Protein AF-A0A842N4K3-F1 (afdb_monomer_lite)

Foldseek 3Di:
DDDDDDDDQAFDDWDDDPQAIKGADDVQVVCCVQAVAAADDPRSIGGHHLLSQLVCVVPGVHDDDPCVVVVVCVVPVCSVVSNVVVCVQPVVPWRKHAPVRCCVPPVPDDDDPPDGIDTDDDPD

Radius of gyration: 15.09 Å; chains: 1; bounding box: 52×28×33 Å

Secondary structure (DSSP, 8-state):
----------B--EEEETTEEEEESHHHHHHHHHH--SEEETTTEEEE-HHHHHHHHHHH-B---TTHHHHHHTT-TTHHHHHHHHHHHHTTT--EEEHHHHHHH-TT----TT-SEEE-----

Sequence (124 aa):
MSNQSGGGGGIGPCTQHEDGWLLSGPAAQRLFDKSAIGLPQPQNKLLLQSSEVIFCARHRHLEIDENWLVNQLNIFPELLHEAAALEALRVPGEKILLSQNVSEINPKIIFSQASWAVRWARSS

Structure (mmCIF, N/CA/C/O backbone):
data_AF-A0A842N4K3-F1
#
_entry.id   AF-A0A842N4K3-F1
#
loop_
_atom_site.group_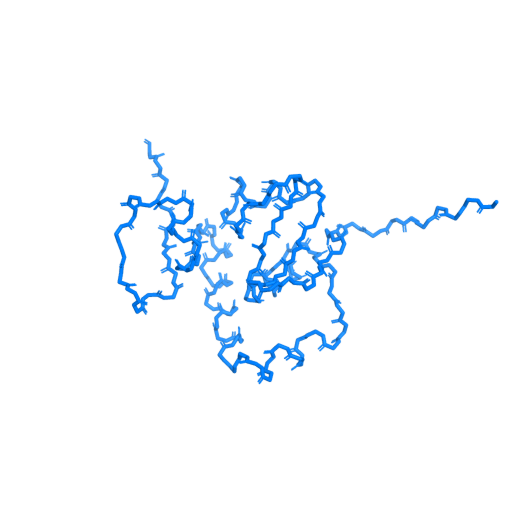PDB
_atom_site.id
_atom_site.type_symbol
_atom_site.label_atom_id
_atom_site.label_alt_id
_atom_site.label_comp_id
_atom_site.label_asym_id
_atom_site.label_entity_id
_atom_site.label_seq_id
_atom_site.pdbx_PDB_ins_code
_atom_site.Cartn_x
_atom_site.Cartn_y
_atom_site.Cartn_z
_atom_site.occupancy
_atom_site.B_iso_or_equiv
_atom_site.auth_seq_id
_atom_site.auth_comp_id
_atom_site.auth_asym_id
_atom_site.auth_atom_id
_atom_site.pdbx_PDB_model_num
ATOM 1 N N . MET A 1 1 ? 37.193 9.683 -6.420 1.00 35.28 1 MET A N 1
ATOM 2 C CA . MET A 1 1 ? 36.209 10.185 -7.400 1.00 35.28 1 MET A CA 1
ATOM 3 C C . MET A 1 1 ? 34.826 9.946 -6.825 1.00 35.28 1 MET A C 1
ATOM 5 O O . MET A 1 1 ? 34.328 8.832 -6.865 1.00 35.28 1 MET A O 1
ATOM 9 N N . SER A 1 2 ? 34.282 10.962 -6.166 1.00 39.16 2 SER A N 1
ATOM 10 C CA . SER A 1 2 ? 32.930 10.994 -5.615 1.00 39.16 2 SER A CA 1
ATOM 11 C C . SER A 1 2 ? 31.961 11.318 -6.745 1.00 39.16 2 SER A C 1
ATOM 13 O O . SER A 1 2 ? 31.996 12.426 -7.274 1.00 39.16 2 SER A O 1
ATOM 15 N N . ASN A 1 3 ? 31.118 10.361 -7.131 1.00 35.59 3 ASN A N 1
ATOM 16 C CA . ASN A 1 3 ? 30.046 10.643 -8.074 1.00 35.59 3 ASN A CA 1
ATOM 17 C C . ASN A 1 3 ? 28.842 11.156 -7.276 1.00 35.59 3 ASN A C 1
ATOM 19 O O . ASN A 1 3 ? 28.147 10.389 -6.616 1.00 35.59 3 ASN A O 1
ATOM 23 N N . GLN A 1 4 ? 28.652 12.474 -7.285 1.00 44.72 4 GLN A N 1
ATOM 24 C CA . GLN A 1 4 ? 27.368 13.079 -6.959 1.00 44.72 4 GLN A CA 1
ATOM 25 C C . GLN A 1 4 ? 26.464 12.894 -8.181 1.00 44.72 4 GLN A C 1
ATOM 27 O O . GLN A 1 4 ? 26.653 13.559 -9.196 1.00 44.72 4 GLN A O 1
ATOM 32 N N . SER A 1 5 ? 25.494 11.990 -8.098 1.00 39.56 5 SER A N 1
ATOM 33 C CA . SER A 1 5 ? 24.357 11.959 -9.019 1.00 39.56 5 SER A CA 1
ATOM 34 C C . SER A 1 5 ? 23.269 12.877 -8.465 1.00 39.56 5 SER A C 1
ATOM 36 O O . SER A 1 5 ? 22.664 12.597 -7.431 1.00 39.56 5 SER A O 1
ATOM 38 N N . GLY A 1 6 ? 23.091 14.022 -9.122 1.00 34.25 6 GLY A N 1
ATOM 39 C CA . GLY A 1 6 ? 22.088 15.021 -8.781 1.00 34.25 6 GLY A CA 1
ATOM 40 C C . GLY A 1 6 ? 20.670 14.653 -9.230 1.00 34.25 6 GLY A C 1
ATOM 41 O O . GLY A 1 6 ? 20.476 14.043 -10.273 1.00 34.25 6 GLY A O 1
ATOM 42 N N . GLY A 1 7 ? 19.694 15.131 -8.453 1.00 40.56 7 GLY A N 1
ATOM 43 C CA . GLY A 1 7 ? 18.567 15.908 -8.976 1.00 40.56 7 GLY A CA 1
ATOM 44 C C . GLY A 1 7 ? 17.464 15.190 -9.756 1.00 40.56 7 GLY A C 1
ATOM 45 O O . GLY A 1 7 ? 17.154 15.610 -10.864 1.00 40.56 7 GLY A O 1
ATOM 46 N N . GLY A 1 8 ? 16.792 14.216 -9.143 1.00 42.59 8 GLY A N 1
ATOM 47 C CA . GLY A 1 8 ? 15.411 13.850 -9.478 1.00 42.59 8 GLY A CA 1
ATOM 48 C C . GLY A 1 8 ? 14.556 13.989 -8.219 1.00 42.59 8 GLY A C 1
ATOM 49 O O . GLY A 1 8 ? 14.861 13.370 -7.209 1.00 42.59 8 GLY A O 1
ATOM 50 N N . GLY A 1 9 ? 13.530 14.844 -8.223 1.00 60.97 9 GLY A N 1
ATOM 51 C CA . GLY A 1 9 ? 12.681 15.132 -7.051 1.00 60.97 9 GLY A CA 1
ATOM 52 C C . GLY A 1 9 ? 11.722 14.000 -6.648 1.00 60.97 9 GLY A C 1
ATOM 53 O O . GLY A 1 9 ? 10.626 14.288 -6.170 1.00 60.97 9 GLY A O 1
ATOM 54 N N . GLY A 1 10 ? 12.094 12.744 -6.903 1.00 70.69 10 GLY A N 1
ATOM 55 C CA . GLY A 1 10 ? 11.312 11.553 -6.590 1.00 70.69 10 GLY A CA 1
ATOM 56 C C . GLY A 1 10 ? 11.484 11.072 -5.149 1.00 70.69 10 GLY A C 1
ATOM 57 O O . GLY A 1 10 ? 12.393 11.492 -4.431 1.00 70.69 10 GLY A O 1
ATOM 58 N N . ILE A 1 11 ? 10.593 10.185 -4.711 1.00 87.69 11 ILE A N 1
ATOM 59 C CA . ILE A 1 11 ? 10.746 9.426 -3.461 1.00 87.69 11 ILE A CA 1
ATOM 60 C C . ILE A 1 11 ? 11.180 7.999 -3.818 1.00 87.69 11 ILE A C 1
ATOM 62 O O . ILE A 1 11 ? 10.678 7.451 -4.790 1.00 87.69 11 ILE A O 1
ATOM 66 N N . GLY A 1 12 ? 12.098 7.379 -3.072 1.00 75.94 12 GLY A N 1
ATOM 67 C CA . GLY A 1 12 ? 12.541 6.011 -3.378 1.00 75.94 12 GLY A CA 1
ATOM 68 C C . GLY A 1 12 ? 14.040 5.765 -3.194 1.00 75.94 12 GLY A C 1
ATOM 69 O O . GLY A 1 12 ? 14.746 6.655 -2.709 1.00 75.94 12 GLY A O 1
ATOM 70 N N . PRO A 1 13 ? 14.523 4.557 -3.548 1.00 75.25 13 PRO A N 1
ATOM 71 C CA . PRO A 1 13 ? 13.798 3.482 -4.247 1.00 75.25 13 PRO A CA 1
ATOM 72 C C . PRO A 1 13 ? 12.857 2.661 -3.344 1.00 75.25 13 PRO A C 1
ATOM 74 O O . PRO A 1 13 ? 12.955 2.697 -2.113 1.00 75.25 13 PRO A O 1
ATOM 77 N N . CYS A 1 14 ? 11.942 1.911 -3.967 1.00 87.81 14 CYS A N 1
ATOM 78 C CA . CYS A 1 14 ? 11.123 0.894 -3.307 1.00 87.81 14 CYS A CA 1
ATOM 79 C C . CYS A 1 14 ? 11.678 -0.499 -3.618 1.00 87.81 14 CYS A C 1
ATOM 81 O O . CYS A 1 14 ? 11.951 -0.801 -4.776 1.00 87.81 14 CYS A O 1
ATOM 83 N N . THR A 1 15 ? 11.839 -1.355 -2.611 1.00 91.25 15 THR A N 1
ATOM 84 C CA . THR A 1 15 ? 12.388 -2.709 -2.792 1.00 91.25 15 THR A CA 1
ATOM 85 C C . THR A 1 15 ? 11.374 -3.769 -2.402 1.00 91.25 15 THR A C 1
ATOM 87 O O . THR A 1 15 ? 10.602 -3.563 -1.467 1.00 91.25 15 THR A O 1
ATOM 90 N N . GLN A 1 16 ? 11.400 -4.922 -3.069 1.00 91.75 16 GLN A N 1
ATOM 91 C CA . GLN A 1 16 ? 10.519 -6.037 -2.729 1.00 91.75 16 GLN A CA 1
ATOM 92 C C . GLN A 1 16 ? 10.728 -6.500 -1.273 1.00 91.75 16 GLN A C 1
ATOM 94 O O . GLN A 1 16 ? 11.858 -6.583 -0.789 1.00 91.75 16 GLN A O 1
ATOM 99 N N . HIS A 1 17 ? 9.623 -6.790 -0.592 1.00 93.19 17 HIS A N 1
ATOM 100 C CA . HIS A 1 17 ? 9.524 -7.346 0.756 1.00 93.19 17 HIS A CA 1
ATOM 101 C C . HIS A 1 17 ? 8.562 -8.546 0.731 1.00 93.19 17 HIS A C 1
ATOM 103 O O . HIS A 1 17 ? 7.780 -8.678 -0.210 1.00 93.19 17 HIS A O 1
ATOM 109 N N . GLU A 1 18 ? 8.599 -9.410 1.748 1.00 89.88 18 GLU A N 1
ATOM 110 C CA . GLU A 1 18 ? 7.699 -10.576 1.845 1.00 89.88 18 GLU A CA 1
ATOM 111 C C . GLU A 1 18 ? 6.215 -10.180 1.748 1.00 89.88 18 GLU A C 1
ATOM 113 O O . GLU A 1 18 ? 5.470 -10.765 0.968 1.00 89.88 18 GLU A O 1
ATOM 118 N N . ASP A 1 19 ? 5.836 -9.104 2.440 1.00 91.44 19 ASP A N 1
ATOM 119 C CA . ASP A 1 19 ? 4.452 -8.616 2.527 1.00 91.44 19 ASP A CA 1
ATOM 120 C C . ASP A 1 19 ? 4.134 -7.416 1.610 1.00 91.44 19 ASP A C 1
ATOM 122 O O . ASP A 1 19 ? 3.121 -6.734 1.796 1.00 91.44 19 ASP A O 1
ATOM 126 N N . GLY A 1 20 ? 5.010 -7.080 0.654 1.00 93.69 20 GLY A N 1
ATOM 127 C CA . GLY A 1 20 ? 4.785 -5.955 -0.262 1.00 93.69 20 GLY A CA 1
ATOM 128 C C . GLY A 1 20 ? 6.059 -5.239 -0.703 1.00 93.69 20 GLY A C 1
ATOM 129 O O . GLY A 1 20 ? 7.031 -5.863 -1.118 1.00 93.69 20 GLY A O 1
ATOM 130 N N . TRP A 1 21 ? 6.046 -3.907 -0.646 1.00 95.56 21 TRP A N 1
ATOM 131 C CA . TRP A 1 21 ? 7.101 -3.055 -1.197 1.00 95.56 21 TRP A CA 1
ATOM 132 C C . TRP A 1 21 ? 7.596 -2.042 -0.172 1.00 95.56 21 TRP A C 1
ATOM 134 O O . TRP A 1 21 ? 6.846 -1.199 0.311 1.00 95.56 21 TRP A O 1
ATOM 144 N N . LEU A 1 22 ? 8.873 -2.119 0.183 1.00 95.50 22 LEU A N 1
ATOM 145 C CA . LEU A 1 22 ? 9.460 -1.325 1.251 1.00 95.50 22 LEU A CA 1
ATOM 146 C C . LEU A 1 22 ? 10.051 -0.028 0.696 1.00 95.50 22 LEU A C 1
ATOM 148 O O . LEU A 1 22 ? 11.076 -0.031 0.014 1.00 95.50 22 LEU A O 1
ATOM 152 N N . LEU A 1 23 ? 9.419 1.096 1.017 1.00 94.56 23 LEU A N 1
ATOM 153 C CA . LEU A 1 23 ? 9.951 2.431 0.774 1.00 94.56 23 LEU A CA 1
ATOM 154 C C . LEU A 1 23 ? 10.815 2.857 1.961 1.00 94.56 23 LEU A C 1
ATOM 156 O O . LEU A 1 23 ? 10.345 2.879 3.098 1.00 94.56 23 LEU A O 1
ATOM 160 N N . SER A 1 24 ? 12.058 3.248 1.693 1.00 90.25 24 SER A N 1
ATOM 161 C CA . SER A 1 24 ? 12.966 3.787 2.710 1.00 90.25 24 SER A CA 1
ATOM 162 C C . SER A 1 24 ? 13.132 5.300 2.572 1.00 90.25 24 SER A C 1
ATOM 164 O O . SER A 1 24 ? 13.113 5.844 1.470 1.00 90.25 24 SER A O 1
ATOM 166 N N . GLY A 1 25 ? 13.357 5.980 3.697 1.00 87.94 25 GLY A N 1
ATOM 167 C CA . GLY A 1 25 ? 13.812 7.370 3.720 1.00 87.94 25 GLY A CA 1
ATOM 168 C C . GLY A 1 25 ? 12.767 8.377 4.210 1.00 87.94 25 GLY A C 1
ATOM 169 O O . GLY A 1 25 ? 11.670 8.008 4.626 1.00 87.94 25 GLY A O 1
ATOM 170 N N . PRO A 1 26 ? 13.089 9.683 4.178 1.00 84.50 26 PRO A N 1
ATOM 171 C CA . PRO A 1 26 ? 12.293 10.721 4.846 1.00 84.50 26 PRO A CA 1
ATOM 172 C C . PRO A 1 26 ? 10.836 10.829 4.367 1.00 84.50 26 PRO A C 1
ATOM 174 O O . PRO A 1 26 ? 9.969 11.308 5.098 1.00 84.50 26 PRO A O 1
ATOM 177 N N . ALA A 1 27 ? 10.549 10.382 3.141 1.00 90.00 27 ALA A N 1
ATOM 178 C CA . ALA A 1 27 ? 9.205 10.389 2.576 1.00 90.00 27 ALA A CA 1
ATOM 179 C C . ALA A 1 27 ? 8.253 9.382 3.243 1.00 90.00 27 ALA A C 1
ATOM 181 O O . ALA A 1 27 ? 7.051 9.646 3.286 1.00 90.00 27 ALA A O 1
ATOM 182 N N . ALA A 1 28 ? 8.776 8.274 3.784 1.00 92.44 28 ALA A N 1
ATOM 183 C CA . ALA A 1 28 ? 8.002 7.194 4.397 1.00 92.44 28 ALA A CA 1
ATOM 184 C C . ALA A 1 28 ? 7.080 7.716 5.509 1.00 92.44 28 ALA A C 1
ATOM 186 O O . ALA A 1 28 ? 5.859 7.578 5.437 1.00 92.44 28 ALA A O 1
ATOM 187 N N . GLN A 1 29 ? 7.658 8.419 6.487 1.00 89.12 29 GLN A N 1
ATOM 188 C CA . GLN A 1 29 ? 6.903 8.970 7.613 1.00 89.12 29 GLN A CA 1
ATOM 189 C C . GLN A 1 29 ? 5.853 9.987 7.143 1.00 89.12 29 GLN A C 1
ATOM 191 O O . GLN A 1 29 ? 4.688 9.933 7.533 1.00 89.12 29 GLN A O 1
ATOM 196 N N . ARG A 1 30 ? 6.239 10.890 6.230 1.00 90.75 30 ARG A N 1
ATOM 197 C CA . ARG A 1 30 ? 5.342 11.936 5.715 1.00 90.75 30 ARG A CA 1
ATOM 198 C C . ARG A 1 30 ? 4.142 11.355 4.963 1.00 90.75 30 ARG A C 1
ATOM 200 O O . ARG A 1 30 ? 3.044 11.906 5.069 1.00 90.75 30 ARG A O 1
ATOM 207 N N . LEU A 1 31 ? 4.343 10.288 4.189 1.00 93.19 31 LEU A N 1
ATOM 208 C CA . LEU A 1 31 ? 3.277 9.605 3.452 1.00 93.19 31 LEU A CA 1
ATOM 209 C C . LEU A 1 31 ? 2.220 9.030 4.389 1.00 93.19 31 LEU A C 1
ATOM 211 O O . LEU A 1 31 ? 1.020 9.212 4.146 1.00 93.19 31 LEU A O 1
ATOM 215 N N . PHE A 1 32 ? 2.660 8.398 5.471 1.00 93.06 32 PHE A N 1
ATOM 216 C CA . PHE A 1 32 ? 1.753 7.859 6.465 1.00 93.06 32 PHE A CA 1
ATOM 217 C C . PHE A 1 32 ? 1.027 8.974 7.228 1.00 93.06 32 PHE A C 1
ATOM 219 O O . PHE A 1 32 ? -0.197 9.073 7.155 1.00 93.06 32 PHE A O 1
ATOM 226 N N . ASP A 1 33 ? 1.759 9.898 7.853 1.00 89.56 33 ASP A N 1
ATOM 227 C CA . ASP A 1 33 ? 1.173 10.922 8.731 1.00 89.56 33 ASP A CA 1
ATOM 228 C C . ASP A 1 33 ? 0.142 11.804 8.010 1.00 89.56 33 ASP A C 1
ATOM 230 O O . ASP A 1 33 ? -0.892 12.203 8.564 1.00 89.56 33 ASP A O 1
ATOM 234 N N . LYS A 1 34 ? 0.415 12.144 6.743 1.00 87.56 34 LYS A N 1
ATOM 235 C CA . LYS A 1 34 ? -0.441 13.051 5.972 1.00 87.56 34 LYS A CA 1
ATOM 236 C C . LYS A 1 34 ? -1.549 12.338 5.214 1.00 87.56 34 LYS A C 1
ATOM 238 O O . LYS A 1 34 ? -2.622 12.924 5.086 1.00 87.56 34 LYS A O 1
ATOM 243 N N . SER A 1 35 ? -1.333 11.108 4.754 1.00 87.06 35 SER A N 1
ATOM 244 C CA . SER A 1 35 ? -2.252 10.441 3.818 1.00 87.06 35 SER A CA 1
ATOM 245 C C . SER A 1 35 ? -2.678 9.022 4.199 1.00 87.06 35 SER A C 1
ATOM 247 O O . SER A 1 35 ? -3.463 8.439 3.459 1.00 87.06 35 SER A O 1
ATOM 249 N N . ALA A 1 36 ? -2.234 8.497 5.347 1.00 91.31 36 ALA A N 1
ATOM 250 C CA . ALA A 1 36 ? -2.503 7.125 5.791 1.00 91.31 36 ALA A CA 1
ATOM 251 C C . ALA A 1 36 ? -2.150 6.071 4.722 1.00 91.31 36 ALA A C 1
ATOM 253 O O . ALA A 1 36 ? -2.864 5.090 4.533 1.00 91.31 36 ALA A O 1
ATOM 254 N N . ILE A 1 37 ? -1.078 6.337 3.971 1.00 94.88 37 ILE A N 1
ATOM 255 C CA . ILE A 1 37 ? -0.553 5.438 2.944 1.00 94.88 37 ILE A CA 1
ATOM 256 C C . ILE A 1 37 ? 0.399 4.456 3.610 1.00 94.88 37 ILE A C 1
ATOM 258 O O . ILE A 1 37 ? 1.265 4.899 4.363 1.00 94.88 37 ILE A O 1
ATOM 262 N N . GLY A 1 38 ? 0.274 3.173 3.273 1.00 95.81 38 GLY A N 1
ATOM 263 C CA . GLY A 1 38 ? 1.166 2.114 3.726 1.00 95.81 38 GLY A CA 1
ATOM 264 C C . GLY A 1 38 ? 1.041 1.752 5.203 1.00 95.81 38 GLY A C 1
ATOM 265 O O . GLY A 1 38 ? 0.214 2.281 5.949 1.00 95.81 38 GLY A O 1
ATOM 266 N N . LEU A 1 39 ? 1.911 0.833 5.608 1.00 96.44 39 LEU A N 1
ATOM 267 C CA . LEU A 1 39 ? 2.109 0.384 6.979 1.00 96.44 39 LEU A CA 1
ATOM 268 C C . LEU A 1 39 ? 3.493 0.843 7.467 1.00 96.44 39 LEU A C 1
ATOM 270 O O . LEU A 1 39 ? 4.501 0.441 6.874 1.00 96.44 39 LEU A O 1
ATOM 274 N N . PRO A 1 40 ? 3.580 1.693 8.508 1.00 95.50 40 PRO A N 1
ATOM 275 C CA . PRO A 1 40 ? 4.855 2.121 9.070 1.00 95.50 40 PRO A CA 1
ATOM 276 C C . PRO A 1 40 ? 5.689 0.937 9.541 1.00 95.50 40 PRO A C 1
ATOM 278 O O . PRO A 1 40 ? 5.193 0.039 10.213 1.00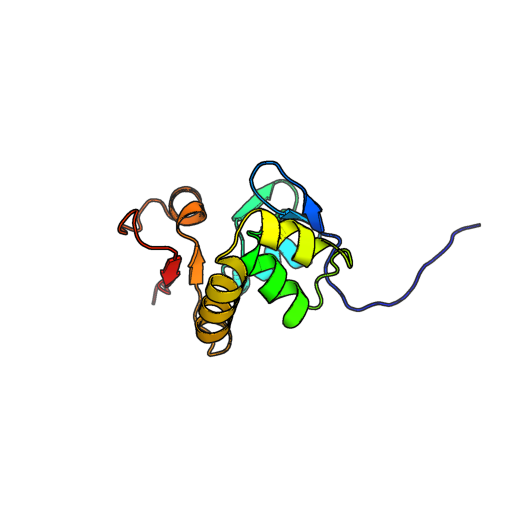 95.50 40 PRO A O 1
ATOM 281 N N . GLN A 1 41 ? 6.972 0.974 9.204 1.00 95.25 41 GLN A N 1
ATOM 282 C CA . GLN A 1 41 ? 7.967 -0.006 9.615 1.00 95.25 41 GLN A CA 1
ATOM 283 C C . GLN A 1 41 ? 9.090 0.693 10.399 1.00 95.25 41 GLN A C 1
ATOM 285 O O . GLN A 1 41 ? 9.282 1.910 10.261 1.00 95.25 41 GLN A O 1
ATOM 290 N N . PRO A 1 42 ? 9.867 -0.040 11.217 1.00 92.75 42 PRO A N 1
ATOM 291 C CA . PRO A 1 42 ? 11.018 0.526 11.910 1.00 92.75 42 PRO A CA 1
ATOM 292 C C . PRO A 1 42 ? 12.019 1.224 10.963 1.00 92.75 42 PRO A C 1
ATOM 294 O O . PRO A 1 42 ? 12.095 0.938 9.770 1.00 92.75 42 PRO A O 1
ATOM 297 N N . GLN A 1 43 ? 12.815 2.151 11.507 1.00 91.19 43 GLN A N 1
ATOM 298 C CA . GLN A 1 43 ? 13.863 2.894 10.782 1.00 91.19 43 GLN A CA 1
ATOM 299 C C . GLN A 1 43 ? 13.375 3.729 9.577 1.00 91.19 43 GLN A C 1
ATOM 301 O O . GLN A 1 43 ? 14.027 3.750 8.534 1.00 91.19 43 GLN A O 1
ATOM 306 N N . ASN A 1 44 ? 12.273 4.474 9.731 1.00 90.19 44 ASN A N 1
ATOM 307 C CA . ASN A 1 44 ? 11.715 5.350 8.685 1.00 90.19 44 ASN A CA 1
ATOM 308 C C . ASN A 1 44 ? 11.455 4.604 7.373 1.00 90.19 44 ASN A C 1
ATOM 310 O O . ASN A 1 44 ? 11.809 5.067 6.282 1.00 90.19 44 ASN A O 1
ATOM 314 N N . LYS A 1 45 ? 10.850 3.427 7.502 1.00 94.56 45 LYS A N 1
ATOM 315 C CA . LYS A 1 45 ? 10.418 2.614 6.378 1.00 94.56 45 LYS A CA 1
ATOM 316 C C . LYS A 1 45 ? 8.902 2.573 6.325 1.00 94.56 45 LYS A C 1
ATOM 318 O O . LYS A 1 45 ? 8.220 2.743 7.334 1.00 94.56 45 LYS A O 1
ATOM 323 N N . LEU A 1 46 ? 8.379 2.359 5.130 1.00 96.56 46 LEU A N 1
ATOM 324 C CA . LEU A 1 46 ? 6.954 2.234 4.887 1.00 96.56 46 LEU A CA 1
ATOM 325 C C . LEU A 1 46 ? 6.725 1.048 3.963 1.00 96.56 46 LEU A C 1
ATOM 327 O O . LEU A 1 46 ? 7.251 1.026 2.852 1.00 96.56 46 LEU A O 1
ATOM 331 N N . LEU A 1 47 ? 5.956 0.071 4.429 1.00 97.25 47 LEU A N 1
ATOM 332 C CA . LEU A 1 47 ? 5.525 -1.048 3.609 1.00 97.25 47 LEU A CA 1
ATOM 333 C C . LEU A 1 47 ? 4.292 -0.619 2.806 1.00 97.25 47 LEU A C 1
ATOM 335 O O . LEU A 1 47 ? 3.267 -0.247 3.374 1.00 97.25 47 LEU A O 1
ATOM 339 N N . LEU A 1 48 ? 4.410 -0.649 1.486 1.00 97.06 48 LEU A N 1
ATOM 340 C CA . LEU A 1 48 ? 3.371 -0.308 0.526 1.00 97.06 48 LEU A CA 1
ATOM 341 C C . LEU A 1 48 ? 2.813 -1.576 -0.111 1.00 97.06 48 LEU A C 1
ATOM 343 O O . LEU A 1 48 ? 3.561 -2.489 -0.465 1.00 97.06 48 LEU A O 1
ATOM 347 N N . GLN A 1 49 ? 1.503 -1.588 -0.329 1.00 96.19 49 GLN A N 1
ATOM 348 C CA . GLN A 1 49 ? 0.870 -2.577 -1.198 1.00 96.19 49 GLN A CA 1
ATOM 349 C C . GLN A 1 49 ? 0.946 -2.148 -2.657 1.00 96.19 49 GLN A C 1
ATOM 351 O O . GLN A 1 49 ? 1.102 -0.964 -2.951 1.00 96.19 49 GLN A O 1
ATOM 356 N N . SER A 1 50 ? 0.809 -3.089 -3.589 1.00 96.44 50 SER A N 1
ATOM 357 C CA . SER A 1 50 ? 1.006 -2.817 -5.018 1.00 96.44 50 SER A CA 1
ATOM 358 C C . SER A 1 50 ? 0.081 -1.709 -5.546 1.00 96.44 50 SER A C 1
ATOM 360 O O . SER A 1 50 ? 0.522 -0.850 -6.310 1.00 96.44 50 SER A O 1
ATOM 362 N N . SER A 1 51 ? -1.171 -1.633 -5.085 1.00 97.12 51 SER A N 1
ATOM 363 C CA . SER A 1 51 ? -2.077 -0.530 -5.449 1.00 97.12 51 SER A CA 1
ATOM 364 C C . SER A 1 51 ? -1.592 0.827 -4.912 1.00 97.12 51 SER A C 1
ATOM 366 O O . SER A 1 51 ? -1.698 1.849 -5.595 1.00 97.12 51 SER A O 1
ATOM 368 N N . GLU A 1 52 ? -0.972 0.852 -3.730 1.00 97.31 52 GLU A N 1
ATOM 369 C CA . GLU A 1 52 ? -0.353 2.052 -3.160 1.00 97.31 52 GLU A CA 1
ATOM 370 C C . GLU A 1 52 ? 0.958 2.429 -3.852 1.00 97.31 52 GLU A C 1
ATOM 372 O O . GLU A 1 52 ? 1.233 3.619 -3.998 1.00 97.31 52 GLU A O 1
ATOM 377 N N . VAL A 1 53 ? 1.740 1.451 -4.321 1.00 96.56 53 VAL A N 1
ATOM 378 C CA . VAL A 1 53 ? 2.928 1.695 -5.151 1.00 96.56 53 VAL A CA 1
ATOM 379 C C . VAL A 1 53 ? 2.525 2.403 -6.442 1.00 96.56 53 VAL A C 1
ATOM 381 O O . VAL A 1 53 ? 3.113 3.433 -6.765 1.00 96.56 53 VAL A O 1
ATOM 384 N N . ILE A 1 54 ? 1.471 1.939 -7.126 1.00 96.56 54 ILE A N 1
ATOM 385 C CA . ILE A 1 54 ? 0.939 2.611 -8.326 1.00 96.56 54 ILE A CA 1
ATOM 386 C C . ILE A 1 54 ? 0.503 4.042 -7.999 1.00 96.56 54 ILE A C 1
ATOM 388 O O . ILE A 1 54 ? 0.856 4.978 -8.721 1.00 96.56 54 ILE A O 1
ATOM 392 N N . PHE A 1 55 ? -0.233 4.236 -6.900 1.00 96.25 55 PHE A N 1
ATOM 393 C CA . PHE A 1 55 ? -0.652 5.569 -6.472 1.00 96.25 55 PHE A CA 1
ATOM 394 C C . PHE A 1 55 ? 0.552 6.489 -6.210 1.00 96.25 55 PHE A C 1
ATOM 396 O O . PHE A 1 55 ? 0.583 7.624 -6.683 1.00 96.25 55 PHE A O 1
ATOM 403 N N . CYS A 1 56 ? 1.569 6.010 -5.493 1.00 95.38 56 CYS A N 1
ATOM 404 C CA . CYS A 1 56 ? 2.777 6.775 -5.196 1.00 95.38 56 CYS A CA 1
ATOM 405 C C . CYS A 1 56 ? 3.622 7.053 -6.448 1.00 95.38 56 CYS A C 1
ATOM 407 O O . CYS A 1 56 ? 4.153 8.156 -6.578 1.00 95.38 56 CYS A O 1
ATOM 409 N N . ALA A 1 57 ? 3.714 6.117 -7.392 1.00 94.50 57 ALA A N 1
ATOM 410 C CA . ALA A 1 57 ? 4.424 6.328 -8.652 1.00 94.50 57 ALA A CA 1
ATOM 411 C C . ALA A 1 57 ? 3.776 7.461 -9.462 1.00 94.50 57 ALA A C 1
ATOM 413 O O . ALA A 1 57 ? 4.459 8.381 -9.906 1.00 94.50 57 ALA A O 1
ATOM 414 N N . ARG A 1 58 ? 2.440 7.458 -9.559 1.00 94.06 58 ARG A N 1
ATOM 415 C CA . ARG A 1 58 ? 1.672 8.471 -1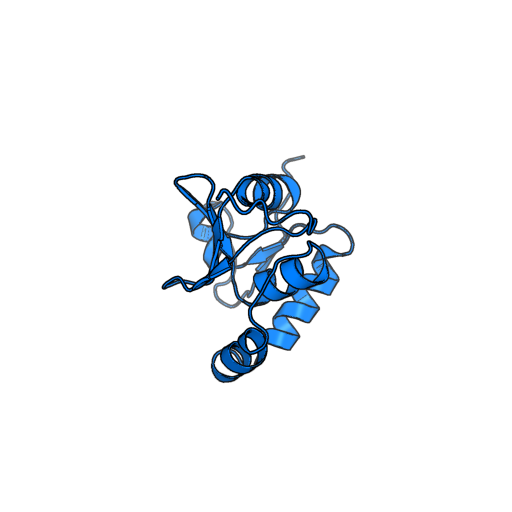0.302 1.00 94.06 58 ARG A CA 1
ATOM 416 C C . ARG A 1 58 ? 1.639 9.839 -9.624 1.00 94.06 58 ARG A C 1
ATOM 418 O O . ARG A 1 58 ? 1.796 10.854 -10.292 1.00 94.06 58 ARG A O 1
ATOM 425 N N . HIS A 1 59 ? 1.420 9.874 -8.309 1.00 93.94 59 HIS A N 1
ATOM 426 C CA . HIS A 1 59 ? 1.076 11.114 -7.593 1.00 93.94 59 HIS A CA 1
ATOM 427 C C . HIS A 1 59 ? 2.187 11.660 -6.705 1.00 93.94 59 HIS A C 1
ATOM 429 O O . HIS A 1 59 ? 2.068 12.774 -6.199 1.00 93.94 59 HIS A O 1
ATOM 435 N N . ARG A 1 60 ? 3.231 10.870 -6.439 1.00 91.62 60 ARG A N 1
ATOM 436 C CA . ARG A 1 60 ? 4.301 11.208 -5.485 1.00 91.62 60 ARG A CA 1
ATOM 437 C C . ARG A 1 60 ? 5.700 11.045 -6.066 1.00 91.62 60 ARG A C 1
ATOM 439 O O . ARG A 1 60 ? 6.658 11.218 -5.320 1.00 91.62 60 ARG A O 1
ATOM 446 N N . HIS A 1 61 ? 5.808 10.753 -7.363 1.00 92.19 61 HIS A N 1
ATOM 447 C CA . HIS A 1 61 ? 7.077 10.529 -8.052 1.00 92.19 61 HIS A CA 1
ATOM 448 C C . HIS A 1 61 ? 7.896 9.398 -7.407 1.00 92.19 61 HIS A C 1
ATOM 450 O O . HIS A 1 61 ? 9.102 9.532 -7.218 1.00 92.19 61 HIS A O 1
ATOM 456 N N . LEU A 1 62 ? 7.230 8.306 -7.008 1.00 92.38 62 LEU A N 1
ATOM 457 C CA . LEU A 1 62 ? 7.924 7.091 -6.579 1.00 92.38 62 LEU A CA 1
ATOM 458 C C . LEU A 1 62 ? 8.599 6.427 -7.781 1.00 92.38 62 LEU A C 1
ATOM 460 O O . LEU A 1 62 ? 7.931 6.120 -8.768 1.00 92.38 62 LEU A O 1
ATOM 464 N N . GLU A 1 63 ? 9.899 6.183 -7.673 1.00 88.88 63 GLU A N 1
ATOM 465 C CA . GLU A 1 63 ? 10.645 5.428 -8.680 1.00 88.88 63 GLU A CA 1
ATOM 466 C C . GLU A 1 63 ? 10.354 3.927 -8.544 1.00 88.88 63 GLU A C 1
ATOM 468 O O . GLU A 1 63 ? 10.444 3.361 -7.449 1.00 88.88 63 GLU A O 1
ATOM 473 N N . ILE A 1 64 ? 9.993 3.293 -9.663 1.00 88.25 64 ILE A N 1
ATOM 474 C CA . ILE A 1 64 ? 9.736 1.852 -9.783 1.00 88.25 64 ILE A CA 1
ATOM 475 C C . ILE A 1 64 ? 10.396 1.316 -11.055 1.00 88.25 64 ILE A C 1
ATOM 477 O O . ILE A 1 64 ? 10.533 2.049 -12.035 1.00 88.25 64 ILE A O 1
ATOM 481 N N . ASP A 1 65 ? 10.778 0.040 -11.049 1.00 87.69 65 ASP A N 1
ATOM 482 C CA . ASP A 1 65 ? 11.370 -0.612 -12.221 1.00 87.69 65 ASP A CA 1
ATOM 483 C C . ASP A 1 65 ? 10.382 -0.664 -13.400 1.00 87.69 65 ASP A C 1
ATOM 485 O O . ASP A 1 65 ? 9.185 -0.886 -13.211 1.00 87.69 65 ASP A O 1
ATOM 489 N N . GLU A 1 66 ? 10.871 -0.545 -14.639 1.00 86.81 66 GLU A N 1
ATOM 490 C CA . GLU A 1 66 ? 10.020 -0.522 -15.846 1.00 86.81 66 GLU A CA 1
ATOM 491 C C . GLU A 1 66 ? 9.110 -1.759 -15.971 1.00 86.81 66 GLU A C 1
ATOM 493 O O . GLU A 1 66 ? 7.942 -1.656 -16.345 1.00 86.81 66 GLU A O 1
ATOM 498 N N . ASN A 1 67 ? 9.618 -2.937 -15.594 1.00 91.00 67 ASN A N 1
ATOM 499 C CA . ASN A 1 67 ? 8.876 -4.201 -15.658 1.00 91.00 67 ASN A CA 1
ATOM 500 C C . ASN A 1 67 ? 8.032 -4.485 -14.408 1.00 91.00 67 ASN A C 1
ATOM 502 O O . ASN A 1 67 ? 7.342 -5.506 -14.349 1.00 91.00 67 ASN A O 1
ATOM 506 N N . TRP A 1 68 ? 8.073 -3.603 -13.405 1.00 93.25 68 TRP A N 1
ATOM 507 C CA . TRP A 1 68 ? 7.397 -3.804 -12.128 1.00 93.25 68 TRP A CA 1
ATOM 508 C C . TRP A 1 68 ? 5.902 -4.062 -12.320 1.00 93.25 68 TRP A C 1
ATOM 510 O O . TRP A 1 68 ? 5.377 -5.054 -11.817 1.00 93.25 68 TRP A O 1
ATOM 520 N N . LEU A 1 69 ? 5.227 -3.220 -13.109 1.00 94.00 69 LEU A N 1
ATOM 521 C CA . LEU A 1 69 ? 3.780 -3.317 -13.300 1.00 94.00 69 LEU A CA 1
ATOM 522 C C . LEU A 1 69 ? 3.386 -4.640 -13.961 1.00 94.00 69 LEU A C 1
ATOM 524 O O . LEU A 1 69 ? 2.476 -5.308 -13.482 1.00 94.00 69 LEU A O 1
ATOM 528 N N . VAL A 1 70 ? 4.091 -5.043 -15.022 1.00 94.50 70 VAL A N 1
ATOM 529 C CA . VAL A 1 70 ? 3.828 -6.311 -15.722 1.00 94.50 70 VAL A CA 1
ATOM 530 C C . VAL A 1 70 ? 4.000 -7.493 -14.769 1.00 94.50 70 VAL A C 1
ATOM 532 O O . VAL A 1 70 ? 3.135 -8.364 -14.701 1.00 94.50 70 VAL A O 1
ATOM 535 N N . ASN A 1 71 ? 5.072 -7.491 -13.973 1.00 94.06 71 ASN A N 1
ATOM 536 C CA . ASN A 1 71 ? 5.322 -8.538 -12.987 1.00 94.06 71 ASN A CA 1
ATOM 537 C C . ASN A 1 71 ? 4.225 -8.594 -11.917 1.00 94.06 71 ASN A C 1
ATOM 539 O O . ASN A 1 71 ? 3.804 -9.681 -11.533 1.00 94.06 71 ASN A O 1
ATOM 543 N N . GLN A 1 72 ? 3.739 -7.441 -11.453 1.00 95.38 72 GLN A N 1
ATOM 544 C CA . GLN A 1 72 ? 2.673 -7.393 -10.455 1.00 95.38 72 GLN A CA 1
ATOM 545 C C . GLN A 1 72 ? 1.314 -7.822 -11.004 1.00 95.38 72 GLN A C 1
ATOM 547 O O . GLN A 1 72 ? 0.580 -8.503 -10.296 1.00 95.38 72 G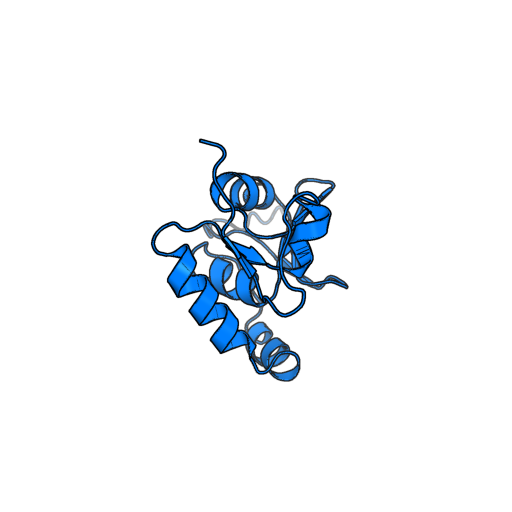LN A O 1
ATOM 552 N N . LEU A 1 73 ? 0.987 -7.494 -12.255 1.00 96.00 73 LEU A N 1
ATOM 553 C CA . LEU A 1 73 ? -0.284 -7.893 -12.872 1.00 96.00 73 LEU A CA 1
ATOM 554 C C . LEU A 1 73 ? -0.404 -9.405 -13.077 1.00 96.00 73 LEU A C 1
ATOM 556 O O . LEU A 1 73 ? -1.509 -9.937 -13.042 1.00 96.00 73 LEU A O 1
ATOM 560 N N . ASN A 1 74 ? 0.722 -10.106 -13.227 1.00 95.00 74 ASN A N 1
ATOM 561 C CA . ASN A 1 74 ? 0.732 -11.570 -13.269 1.00 95.00 74 ASN A CA 1
ATOM 562 C C . ASN A 1 74 ? 0.368 -12.212 -11.918 1.00 95.00 74 ASN A C 1
ATOM 564 O O . ASN A 1 74 ? -0.064 -13.361 -11.891 1.00 95.00 74 ASN A O 1
ATOM 568 N N . ILE A 1 75 ? 0.558 -11.493 -10.807 1.00 93.88 75 ILE A N 1
ATOM 569 C CA . ILE A 1 75 ? 0.287 -11.978 -9.444 1.00 93.88 75 ILE A CA 1
ATOM 570 C C . ILE A 1 75 ? -1.088 -11.494 -8.966 1.00 93.88 75 ILE A C 1
ATOM 572 O O . ILE A 1 75 ? -1.845 -12.249 -8.361 1.00 93.88 75 ILE A O 1
ATOM 576 N N . PHE A 1 76 ? -1.418 -10.239 -9.264 1.00 94.81 76 PHE A N 1
ATOM 577 C CA . PHE A 1 76 ? -2.613 -9.548 -8.797 1.00 94.81 76 PHE A CA 1
ATOM 578 C C . PHE A 1 76 ? -3.416 -9.039 -10.005 1.00 94.81 76 PHE A C 1
ATOM 580 O O . PHE A 1 76 ? -3.231 -7.893 -10.426 1.00 94.81 76 PHE A O 1
ATOM 587 N N . PRO A 1 77 ? -4.310 -9.859 -10.588 1.00 94.31 77 PRO A N 1
ATOM 588 C CA . PRO A 1 77 ? -5.047 -9.483 -11.798 1.00 94.31 77 PRO A CA 1
ATOM 589 C C . PRO A 1 77 ? -5.970 -8.272 -11.585 1.00 94.31 77 PRO A C 1
ATOM 591 O O . PRO A 1 77 ? -6.146 -7.459 -12.489 1.00 94.31 77 PRO A O 1
ATOM 594 N N . GLU A 1 78 ? -6.486 -8.087 -10.367 1.00 95.88 78 GLU A N 1
ATOM 595 C CA . GLU A 1 78 ? -7.366 -6.967 -10.004 1.00 95.88 78 GLU A CA 1
ATOM 596 C C . GLU A 1 78 ? -6.607 -5.669 -9.672 1.00 95.88 78 GLU A C 1
ATOM 598 O O . GLU A 1 78 ? -7.220 -4.639 -9.391 1.00 95.88 78 GLU A O 1
ATOM 603 N N . LEU A 1 79 ? -5.270 -5.670 -9.730 1.00 97.06 79 LEU A N 1
ATOM 604 C CA . LEU A 1 79 ? -4.434 -4.558 -9.267 1.00 97.06 79 LEU A CA 1
ATOM 605 C C . LEU A 1 79 ? -4.777 -3.215 -9.926 1.00 97.06 79 LEU A C 1
ATOM 607 O O . LEU A 1 79 ? -4.729 -2.173 -9.273 1.00 97.06 79 LEU A O 1
ATOM 611 N N . LEU A 1 80 ? -5.134 -3.210 -11.214 1.00 97.31 80 LEU A N 1
ATOM 612 C CA . LEU A 1 80 ? -5.537 -1.973 -11.890 1.00 97.31 80 LEU A CA 1
ATOM 613 C C . LEU A 1 80 ? -6.886 -1.456 -11.383 1.00 97.31 80 LEU A C 1
ATOM 615 O O . LEU A 1 80 ? -7.052 -0.242 -11.260 1.00 97.31 80 LEU A O 1
ATOM 619 N N . HIS A 1 81 ? -7.823 -2.352 -11.061 1.00 97.75 81 HIS A N 1
ATOM 620 C CA . HIS A 1 81 ? -9.111 -1.992 -10.472 1.00 97.75 81 HIS A CA 1
ATOM 621 C C . HIS A 1 81 ? -8.927 -1.434 -9.061 1.00 97.75 81 HIS A C 1
ATOM 623 O O . HIS A 1 81 ? -9.467 -0.374 -8.745 1.00 97.75 81 HIS A O 1
ATOM 629 N N . GLU A 1 82 ? -8.094 -2.081 -8.247 1.00 97.25 82 GLU A N 1
ATOM 630 C CA . GLU A 1 82 ? -7.731 -1.596 -6.917 1.00 97.25 82 GLU A CA 1
ATOM 631 C C . GLU A 1 82 ? -7.038 -0.233 -6.970 1.00 97.25 82 GLU A C 1
ATOM 633 O O . GLU A 1 82 ? -7.402 0.678 -6.228 1.00 97.25 82 GLU A O 1
ATOM 638 N N . ALA A 1 83 ? -6.069 -0.054 -7.871 1.00 97.50 83 ALA A N 1
ATOM 639 C CA . ALA A 1 83 ? -5.376 1.218 -8.043 1.00 97.50 83 ALA A CA 1
ATOM 640 C C . ALA A 1 83 ? -6.335 2.330 -8.492 1.00 97.50 83 ALA A C 1
ATOM 642 O O . ALA A 1 83 ? -6.256 3.443 -7.972 1.00 97.50 83 ALA A O 1
ATOM 643 N N . ALA A 1 84 ? -7.266 2.034 -9.404 1.00 97.75 84 ALA A N 1
ATOM 644 C CA . ALA A 1 84 ? -8.283 2.986 -9.844 1.00 97.75 84 ALA A CA 1
ATOM 645 C C . ALA A 1 84 ? -9.245 3.367 -8.707 1.00 97.75 84 ALA A C 1
ATOM 647 O O . ALA A 1 84 ? -9.527 4.549 -8.512 1.00 97.75 84 ALA A O 1
ATOM 648 N N . ALA A 1 85 ? -9.713 2.392 -7.920 1.00 97.31 85 ALA A N 1
ATOM 649 C CA . ALA A 1 85 ? -10.551 2.647 -6.750 1.00 97.31 85 ALA A CA 1
ATOM 650 C C . ALA A 1 85 ? -9.806 3.483 -5.697 1.00 97.31 85 ALA A C 1
ATOM 652 O O . ALA A 1 85 ? -10.349 4.457 -5.169 1.00 97.31 85 ALA A O 1
ATOM 653 N N . LEU A 1 86 ? -8.541 3.144 -5.431 1.00 97.19 86 LEU A N 1
ATOM 654 C CA . LEU A 1 86 ? -7.681 3.877 -4.508 1.00 97.19 86 LEU A CA 1
ATOM 655 C C . LEU A 1 86 ? -7.506 5.332 -4.940 1.00 97.19 86 LEU A C 1
ATOM 657 O O . LEU A 1 86 ? -7.642 6.243 -4.126 1.00 97.19 86 LEU A O 1
ATOM 661 N N . GLU A 1 87 ? -7.204 5.541 -6.219 1.00 97.06 87 GLU A N 1
ATOM 662 C CA . GLU A 1 87 ? -7.008 6.851 -6.829 1.00 97.06 87 GLU A CA 1
ATOM 663 C C . GLU A 1 87 ? -8.288 7.690 -6.763 1.00 97.06 87 GLU A C 1
ATOM 665 O O . GLU A 1 87 ? -8.245 8.816 -6.267 1.00 97.06 87 GLU A O 1
ATOM 670 N N . ALA A 1 88 ? -9.433 7.124 -7.154 1.00 96.94 88 ALA A N 1
ATOM 671 C CA . ALA A 1 88 ? -10.728 7.805 -7.127 1.00 96.94 88 ALA A CA 1
ATOM 672 C C . ALA A 1 88 ? -11.128 8.281 -5.722 1.00 96.94 88 ALA A C 1
ATOM 674 O O . ALA A 1 88 ? -11.730 9.342 -5.579 1.00 96.94 88 ALA A O 1
ATOM 675 N N . LEU A 1 89 ? -10.777 7.519 -4.683 1.00 95.00 89 LEU A N 1
ATOM 676 C CA . LEU A 1 89 ? -11.040 7.894 -3.296 1.00 95.00 89 LEU A CA 1
ATOM 677 C C . LEU A 1 89 ? -10.000 8.892 -2.764 1.00 95.00 89 LEU A C 1
ATOM 679 O O . LEU A 1 89 ? -10.356 9.869 -2.106 1.00 95.00 89 LEU A O 1
ATOM 683 N N . ARG A 1 90 ? -8.710 8.683 -3.050 1.00 93.75 90 ARG A N 1
ATOM 684 C CA . ARG A 1 90 ? -7.624 9.496 -2.478 1.00 93.75 90 ARG A CA 1
ATOM 685 C C . ARG A 1 90 ? -7.458 10.860 -3.143 1.00 93.75 90 ARG A C 1
ATOM 687 O O . ARG A 1 90 ? -7.103 11.807 -2.444 1.00 93.75 90 ARG A O 1
ATOM 694 N N . VAL A 1 91 ? -7.698 10.992 -4.450 1.00 93.62 91 VAL A N 1
ATOM 695 C CA . VAL A 1 91 ? -7.534 12.269 -5.176 1.00 93.62 91 VAL A CA 1
ATOM 696 C C . VAL A 1 91 ? -8.428 13.384 -4.601 1.00 93.62 91 VAL A C 1
ATOM 698 O O . VAL A 1 91 ? -7.911 14.475 -4.362 1.00 93.62 91 VAL A O 1
ATOM 701 N N . PRO A 1 92 ? -9.712 13.139 -4.266 1.00 93.00 92 PRO A N 1
ATOM 702 C CA . PRO A 1 92 ? -10.557 14.104 -3.552 1.00 93.00 92 PRO A CA 1
ATOM 703 C C . PRO A 1 92 ? -10.141 14.410 -2.101 1.00 93.00 92 PRO A C 1
ATOM 705 O O . PRO A 1 92 ? -10.737 15.282 -1.471 1.00 93.00 92 PRO A O 1
ATOM 708 N N . GLY A 1 93 ? -9.140 13.714 -1.553 1.00 91.12 93 GLY A N 1
ATOM 709 C CA . GLY A 1 93 ? -8.612 13.940 -0.206 1.00 91.12 93 GLY A CA 1
ATOM 710 C C . GLY A 1 93 ? -9.048 12.924 0.850 1.00 91.12 93 GLY A C 1
ATOM 711 O O . GLY A 1 93 ? -8.745 13.126 2.031 1.00 91.12 93 GLY A O 1
ATOM 712 N N . GLU A 1 94 ? -9.724 11.832 0.474 1.00 93.06 94 GLU A N 1
ATOM 713 C CA . GLU A 1 94 ? -10.064 10.788 1.443 1.00 93.06 94 GLU A CA 1
ATOM 714 C C . GLU A 1 94 ? -8.825 10.013 1.888 1.00 93.06 94 GLU A C 1
ATOM 716 O O . GLU A 1 94 ? -7.962 9.628 1.096 1.00 93.06 94 GLU A O 1
ATOM 721 N N . LYS A 1 95 ? -8.754 9.742 3.193 1.00 92.69 95 LYS A N 1
ATOM 722 C CA . LYS A 1 95 ? -7.745 8.851 3.762 1.00 92.69 95 LYS A CA 1
ATOM 723 C C . LYS A 1 95 ? -8.296 7.437 3.752 1.00 92.69 95 LYS A C 1
ATOM 725 O O . LYS A 1 95 ? -9.265 7.141 4.448 1.00 92.69 95 LYS A O 1
ATOM 730 N N . ILE A 1 96 ? -7.668 6.582 2.963 1.00 94.19 96 ILE A N 1
ATOM 731 C CA . ILE A 1 96 ? -8.048 5.181 2.797 1.00 94.19 96 ILE A CA 1
ATOM 732 C C . ILE A 1 96 ? -6.961 4.316 3.407 1.00 94.19 96 ILE A C 1
ATOM 734 O O . ILE A 1 96 ? -5.785 4.544 3.124 1.00 94.19 96 ILE A O 1
ATOM 738 N N . LEU A 1 97 ? -7.364 3.343 4.218 1.00 94.31 97 LEU A N 1
ATOM 739 C CA . LEU A 1 97 ? -6.489 2.329 4.780 1.00 94.31 97 LEU A CA 1
ATOM 740 C C . LEU A 1 97 ? -6.862 0.962 4.216 1.00 94.31 97 LEU A C 1
ATOM 742 O O . LEU A 1 97 ? -8.026 0.571 4.284 1.00 94.31 97 LEU A O 1
ATOM 746 N N . LEU A 1 98 ? -5.894 0.241 3.656 1.00 95.25 98 LEU A N 1
ATOM 747 C CA . LEU A 1 98 ? -6.135 -1.104 3.137 1.00 95.25 98 LEU A CA 1
ATOM 748 C C . LEU A 1 98 ? -6.380 -2.079 4.288 1.00 95.25 98 LEU A C 1
ATOM 750 O O . LEU A 1 98 ? -5.710 -2.001 5.317 1.00 95.25 98 LEU A O 1
ATOM 754 N N . SER A 1 99 ? -7.342 -2.982 4.103 1.00 93.44 99 SER A N 1
ATOM 755 C CA . SER A 1 99 ? -7.852 -3.919 5.118 1.00 93.44 99 SER A CA 1
ATOM 756 C C . SER A 1 99 ? -6.752 -4.682 5.854 1.00 93.44 99 SER A C 1
ATOM 758 O O . SER A 1 99 ? -6.741 -4.721 7.082 1.00 93.44 99 SER A O 1
ATOM 760 N N . GLN A 1 100 ? -5.780 -5.200 5.109 1.00 91.38 100 GLN A N 1
ATOM 761 C CA . GLN A 1 100 ? -4.617 -5.919 5.629 1.00 91.38 100 GLN A CA 1
ATOM 762 C C . GLN A 1 100 ? -3.740 -5.110 6.596 1.00 91.38 100 GLN A C 1
ATOM 764 O O . GLN A 1 100 ? -3.061 -5.691 7.431 1.00 91.38 100 GLN A O 1
ATOM 769 N N . ASN A 1 101 ? -3.770 -3.777 6.522 1.00 93.31 101 ASN A N 1
ATOM 770 C CA . ASN A 1 101 ? -3.005 -2.913 7.419 1.00 93.31 101 ASN A CA 1
ATOM 771 C C . ASN A 1 101 ? -3.844 -2.446 8.628 1.00 93.31 101 ASN A C 1
ATOM 773 O O . ASN A 1 101 ? -3.305 -1.845 9.557 1.00 93.31 101 ASN A O 1
ATOM 777 N N . VAL A 1 102 ? -5.166 -2.675 8.630 1.00 92.00 102 VAL A N 1
ATOM 778 C CA . VAL A 1 102 ? -6.080 -2.123 9.646 1.00 92.00 102 VAL A CA 1
ATOM 779 C C . VAL A 1 102 ? -5.769 -2.658 11.038 1.00 92.00 102 VAL A C 1
ATOM 781 O O . VAL A 1 102 ? -5.724 -1.870 11.980 1.00 92.00 102 VAL A O 1
ATOM 784 N N . SER A 1 103 ? -5.538 -3.965 11.177 1.00 90.31 103 SER A N 1
ATOM 785 C CA . SER A 1 103 ? -5.261 -4.598 12.474 1.00 90.31 103 SER A CA 1
ATOM 786 C C . SER A 1 103 ? -3.999 -4.048 13.133 1.00 90.31 103 SER A C 1
ATOM 788 O O . SER A 1 103 ? -4.006 -3.796 14.335 1.00 90.31 103 SER A O 1
ATOM 790 N N . GLU A 1 104 ? -2.953 -3.814 12.343 1.00 92.25 104 GLU A N 1
ATOM 791 C CA . GLU A 1 104 ? -1.674 -3.287 12.825 1.00 92.25 104 GLU A CA 1
ATOM 792 C C . GLU A 1 104 ? -1.766 -1.809 13.204 1.00 92.25 104 GLU A C 1
ATOM 794 O O . GLU A 1 104 ? -1.172 -1.351 14.178 1.00 92.25 104 GLU A O 1
ATOM 799 N N . ILE A 1 105 ? -2.534 -1.035 12.440 1.00 91.44 105 ILE A N 1
ATOM 800 C CA . ILE A 1 105 ? -2.560 0.417 12.591 1.00 91.44 105 ILE A CA 1
ATOM 801 C C . ILE A 1 105 ? -3.612 0.881 13.596 1.00 91.44 105 ILE A C 1
ATOM 803 O O . ILE A 1 105 ? -3.375 1.804 14.379 1.00 91.44 105 ILE A O 1
ATOM 807 N N . ASN A 1 106 ? -4.803 0.291 13.556 1.00 89.44 106 ASN A N 1
ATOM 808 C CA . ASN A 1 106 ? -5.882 0.624 14.470 1.00 89.44 106 ASN A CA 1
ATOM 809 C C . ASN A 1 106 ? -6.774 -0.601 14.726 1.00 89.44 106 ASN A C 1
ATOM 811 O O . ASN A 1 106 ? -7.844 -0.727 14.119 1.00 89.44 106 ASN A O 1
ATOM 815 N N . PRO A 1 107 ? -6.402 -1.459 15.693 1.00 88.56 107 PRO A N 1
ATOM 816 C CA . PRO A 1 107 ? -7.132 -2.691 15.994 1.00 88.56 107 PRO A CA 1
ATOM 817 C C . PRO A 1 107 ? -8.549 -2.458 16.545 1.00 88.56 107 PRO A C 1
ATOM 819 O O . PRO A 1 107 ? -9.303 -3.408 16.727 1.00 88.56 107 PRO A O 1
ATOM 822 N N . LYS A 1 108 ? -8.936 -1.205 16.831 1.00 89.56 108 LYS A N 1
ATOM 823 C CA . LYS A 1 108 ? -10.292 -0.856 17.284 1.00 89.56 108 LYS A CA 1
ATOM 824 C C . LYS A 1 108 ? -11.281 -0.686 16.129 1.00 89.56 108 LYS A C 1
ATOM 826 O O . LYS A 1 108 ? -12.482 -0.610 16.382 1.00 89.56 108 LYS A O 1
ATOM 831 N N . ILE A 1 109 ? -10.808 -0.577 14.884 1.00 88.69 109 ILE A N 1
ATOM 832 C CA . ILE A 1 109 ? -11.687 -0.474 13.717 1.00 88.69 109 ILE A CA 1
ATOM 833 C C . ILE A 1 109 ? -12.311 -1.845 13.453 1.00 88.69 109 ILE A C 1
ATOM 835 O O . ILE A 1 109 ? -11.613 -2.813 13.166 1.00 88.69 109 ILE A O 1
ATOM 839 N N . ILE A 1 110 ? -13.640 -1.908 13.509 1.00 88.81 110 ILE A N 1
ATOM 840 C CA . ILE A 1 110 ? -14.413 -3.096 13.142 1.00 88.81 110 ILE A CA 1
ATOM 841 C C . ILE A 1 110 ? -14.797 -2.971 11.667 1.00 88.81 110 ILE A C 1
ATOM 843 O O . ILE A 1 110 ? -15.43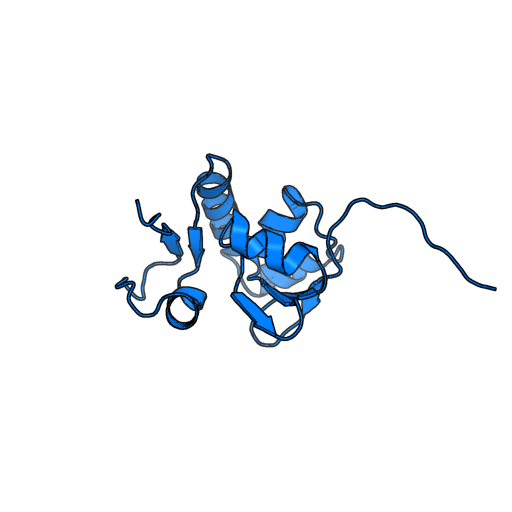4 -1.997 11.267 1.00 88.81 110 ILE A O 1
ATOM 847 N N . PHE A 1 111 ? -14.420 -3.957 10.859 1.00 90.38 111 PHE A N 1
ATOM 848 C CA . PHE A 1 111 ? -14.733 -4.019 9.434 1.00 90.38 111 PHE A CA 1
ATOM 849 C C . PHE A 1 111 ? -14.965 -5.471 8.999 1.00 90.38 111 PHE A C 1
ATOM 851 O O . PHE A 1 111 ? -14.562 -6.412 9.685 1.00 90.38 111 PHE A O 1
ATOM 858 N N . SER A 1 112 ? -15.649 -5.659 7.870 1.00 92.12 112 SER A N 1
ATOM 859 C CA . SER A 1 112 ? -15.822 -6.989 7.280 1.00 92.12 112 SER A CA 1
ATOM 860 C C . SER A 1 112 ? -14.505 -7.464 6.676 1.00 92.12 112 SER A C 1
ATOM 862 O O . SER A 1 112 ? -13.862 -6.707 5.958 1.00 92.12 112 SER A O 1
ATOM 864 N N . GLN A 1 113 ? -14.146 -8.733 6.871 1.00 86.56 113 GLN A N 1
ATOM 865 C CA . GLN A 1 113 ? -12.978 -9.333 6.209 1.00 86.56 113 GLN A CA 1
ATOM 866 C C . GLN A 1 113 ? -13.109 -9.360 4.676 1.00 86.56 113 GLN A C 1
ATOM 868 O O . GLN A 1 113 ? -12.116 -9.497 3.975 1.00 86.56 113 GLN A O 1
ATOM 873 N N . ALA A 1 114 ? -14.327 -9.197 4.146 1.00 91.25 114 ALA A N 1
ATOM 874 C CA . ALA A 1 114 ? -14.568 -9.051 2.711 1.00 91.25 114 ALA A CA 1
ATOM 875 C C . ALA A 1 114 ? -14.337 -7.616 2.192 1.00 91.25 114 ALA A C 1
ATOM 877 O O . ALA A 1 114 ? -14.414 -7.379 0.988 1.00 91.25 114 ALA A O 1
ATOM 878 N N . SER A 1 115 ? -14.101 -6.640 3.072 1.00 92.38 115 SER A N 1
ATOM 879 C CA . SER A 1 115 ? -13.792 -5.271 2.664 1.00 92.38 115 SER A CA 1
ATOM 880 C C . SER A 1 115 ? -12.339 -5.173 2.215 1.00 92.38 115 SER A C 1
ATOM 882 O O . SER A 1 115 ? -11.437 -5.529 2.962 1.00 92.38 115 SER A O 1
ATOM 884 N N . TRP A 1 116 ? -12.097 -4.597 1.039 1.00 94.38 116 TRP A N 1
ATOM 885 C CA . TRP A 1 116 ? -10.738 -4.342 0.549 1.00 94.38 116 TRP A CA 1
ATOM 886 C C . TRP A 1 116 ? -10.031 -3.216 1.324 1.00 94.38 116 TRP A C 1
ATOM 888 O O . TRP A 1 116 ? -8.843 -3.314 1.635 1.00 94.38 116 TRP A O 1
ATOM 898 N N . ALA A 1 117 ? -10.765 -2.169 1.706 1.00 94.69 117 ALA A N 1
ATOM 899 C CA . ALA A 1 117 ? -10.232 -1.022 2.431 1.00 94.69 117 ALA A CA 1
ATOM 900 C C . ALA A 1 117 ? -11.288 -0.375 3.337 1.00 94.69 117 ALA A C 1
ATOM 902 O O . ALA A 1 117 ? -12.490 -0.609 3.195 1.00 94.69 117 ALA A O 1
ATOM 903 N N . VAL A 1 118 ? -10.831 0.475 4.253 1.00 93.69 118 VAL A N 1
ATOM 904 C CA . VAL A 1 118 ? -11.665 1.285 5.143 1.00 93.69 118 VAL A CA 1
ATOM 905 C C . VAL A 1 118 ? -11.321 2.762 4.991 1.00 93.69 118 VAL A C 1
ATOM 907 O O . VAL A 1 118 ? -10.172 3.143 4.760 1.00 93.69 118 VAL A O 1
ATOM 910 N N . ARG A 1 119 ? -12.323 3.626 5.157 1.00 91.69 119 ARG A N 1
ATOM 911 C CA . ARG A 1 119 ? -12.089 5.065 5.292 1.00 91.69 119 ARG A CA 1
ATOM 912 C C . ARG A 1 119 ? -11.527 5.337 6.684 1.00 91.69 119 ARG A C 1
ATOM 914 O O . ARG A 1 119 ? -12.155 4.993 7.684 1.00 91.69 119 ARG A O 1
ATOM 921 N N . TRP A 1 120 ? -10.370 5.984 6.759 1.00 87.56 120 TRP A N 1
ATOM 922 C CA . TRP A 1 120 ? -9.784 6.384 8.030 1.00 87.56 120 TRP A CA 1
ATOM 923 C C . TRP A 1 120 ? -10.562 7.570 8.605 1.00 87.56 120 TRP A C 1
ATOM 925 O O . TRP A 1 120 ? -10.434 8.708 8.144 1.00 87.56 120 TRP A O 1
ATOM 935 N N . ALA A 1 121 ? -11.358 7.307 9.642 1.00 75.00 121 ALA A N 1
ATOM 936 C CA . ALA A 1 121 ? -12.105 8.339 10.348 1.00 75.00 121 ALA A CA 1
ATOM 937 C C . ALA A 1 121 ? -11.148 9.319 11.043 1.00 75.00 121 ALA A C 1
ATOM 939 O O . ALA A 1 121 ? -10.300 8.9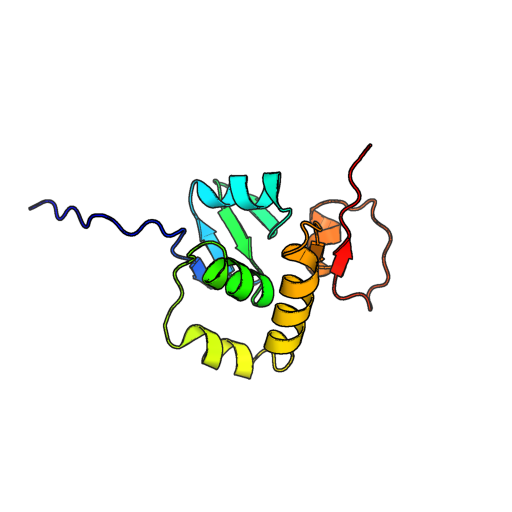27 11.848 1.00 75.00 121 ALA A O 1
ATOM 940 N N . ARG A 1 122 ? -11.278 10.613 10.739 1.00 59.56 122 ARG A N 1
ATOM 941 C CA . ARG A 1 122 ? -10.617 11.658 11.526 1.00 59.56 122 ARG A CA 1
ATOM 942 C C . ARG A 1 122 ? -11.255 11.634 12.912 1.00 59.56 122 ARG A C 1
ATOM 944 O O . ARG A 1 122 ? -12.473 11.738 13.008 1.00 59.56 122 ARG A O 1
ATOM 951 N N . SER A 1 123 ? -10.456 11.519 13.968 1.00 56.00 123 SER A N 1
ATOM 952 C CA . SER A 1 123 ? -10.892 12.011 15.272 1.00 56.00 123 SER A CA 1
ATOM 953 C C . SER A 1 123 ? -11.154 13.507 15.097 1.00 56.00 123 SER A C 1
ATOM 955 O O . SER A 1 123 ? -10.222 14.260 14.804 1.00 56.00 123 SER A O 1
ATOM 957 N N . SER A 1 124 ? -12.435 13.876 15.113 1.00 45.28 124 SER A N 1
ATOM 958 C CA . SER A 1 124 ? -12.912 15.258 15.176 1.00 45.28 124 SER A CA 1
ATOM 959 C C . SER A 1 124 ? -12.431 15.930 16.449 1.00 45.28 124 SER A C 1
ATOM 961 O O . SER A 1 124 ? -12.500 15.240 17.493 1.00 45.28 124 SER A O 1
#

pLDDT: mean 87.69, std 15.09, range [34.25, 97.75]